Protein AF-A0A699SBP8-F1 (afdb_monomer)

Solvent-accessible surface area (backbone atoms only — not comparable to full-atom values): 3911 Å² total; per-residue (Å²): 135,78,70,56,44,55,75,66,53,47,54,38,59,74,36,82,61,39,39,91,39,57,82,42,85,97,52,87,64,42,60,24,40,68,68,61,58,53,48,59,70,75,36,97,75,87,87,84,86,70,62,46,92,69,84,69,84,84,116

Mean predicted aligned error: 4.91 Å

Organism: Tanacetum cinerariifolium (NCBI:txid118510)

Sequence (59 aa):
NG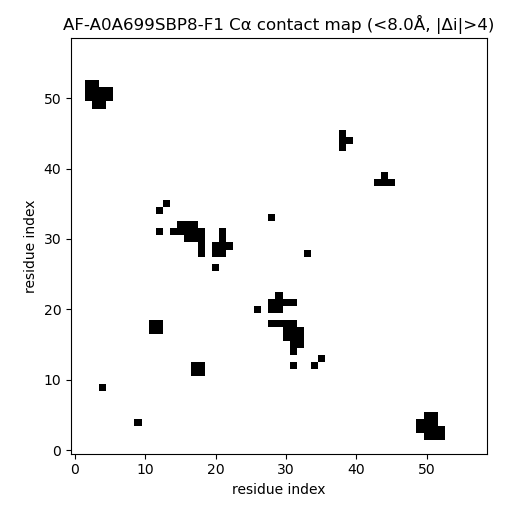GGMTPDKMRGCMSLGYSEKSKLANTIGQYGNGFKTSTMRLGADVLVFTRNGGQDFGR

pLDDT: mean 90.53, std 12.17, range [43.84, 98.25]

Foldseek 3Di:
DDQWDDPVVVVQLPDFQRDPCLPPPPDPCNRSCVVVV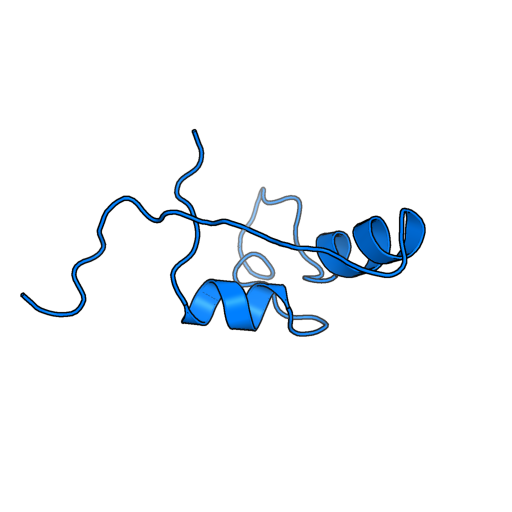VVVVVDPDDDDDTDHPDPDPPD

InterPro domains:
  IPR036890 Histidine kinase/HSP90-like ATPase superfamily [G3DSA:3.30.565.10] (1-59)
  IPR036890 Histidine kinase/HSP90-like ATPase superfamily [SSF55874] (1-57)
  IPR045261 MICRORCHIDIA ATPase family [PTHR23336] (1-53)

Nearest PDB structures (foldseek):
  8vc9-assembly3_F  TM=6.665E-01  e=7.462E+00  Leptospira interrogans serovar Copenhageni

Structure (mmCIF, N/CA/C/O backbone):
data_AF-A0A699SBP8-F1
#
_entry.id   AF-A0A699SBP8-F1
#
loop_
_atom_site.group_PDB
_atom_site.id
_atom_site.type_symbol
_atom_site.label_atom_id
_atom_site.label_alt_id
_atom_site.label_comp_id
_atom_site.label_asym_id
_atom_site.label_entity_id
_atom_site.label_seq_id
_atom_site.pdbx_PDB_ins_code
_atom_site.Cartn_x
_atom_site.Cartn_y
_atom_site.Cartn_z
_atom_site.occupancy
_atom_site.B_iso_or_equiv
_atom_site.auth_seq_id
_atom_site.auth_comp_id
_atom_site.auth_asym_id
_atom_site.auth_atom_id
_atom_site.pdbx_PDB_model_num
ATOM 1 N N . ASN A 1 1 ? 3.030 -1.694 15.717 1.00 82.25 1 ASN A N 1
ATOM 2 C CA . ASN A 1 1 ? 1.609 -1.279 15.783 1.00 82.25 1 ASN A CA 1
ATOM 3 C C . ASN A 1 1 ? 1.464 0.091 15.141 1.00 82.25 1 ASN A C 1
ATOM 5 O O . ASN A 1 1 ? 1.760 1.082 15.789 1.00 82.25 1 ASN A O 1
ATOM 9 N N . GLY A 1 2 ? 1.156 0.146 13.841 1.00 92.75 2 GLY A N 1
ATOM 10 C CA . GLY A 1 2 ? 1.022 1.422 13.123 1.00 92.75 2 GLY A CA 1
ATOM 11 C C . GLY A 1 2 ? -0.224 2.213 13.546 1.00 92.75 2 GLY A C 1
ATOM 12 O O . GLY A 1 2 ? -1.054 1.706 14.291 1.00 92.75 2 GLY A O 1
ATOM 13 N N . GLY A 1 3 ? -0.375 3.437 13.030 1.00 92.69 3 GLY A N 1
ATOM 14 C CA . GLY A 1 3 ? -1.509 4.318 13.364 1.00 92.69 3 GLY A CA 1
ATOM 15 C C . GLY A 1 3 ? -2.851 3.958 12.707 1.00 92.69 3 GLY A C 1
ATOM 16 O O . GLY A 1 3 ? -3.877 4.534 13.056 1.00 92.69 3 GLY A O 1
ATOM 17 N N . GLY A 1 4 ? -2.857 3.013 11.761 1.00 94.88 4 GLY A N 1
ATOM 18 C CA . GLY A 1 4 ? -4.055 2.597 11.031 1.00 94.88 4 GLY A CA 1
ATOM 19 C C . GLY A 1 4 ? -4.608 3.651 10.068 1.00 94.88 4 GLY A C 1
ATOM 20 O O . GLY A 1 4 ? -4.019 4.706 9.835 1.00 94.88 4 GLY A O 1
ATOM 21 N N . MET A 1 5 ? -5.762 3.343 9.487 1.00 95.00 5 MET A N 1
ATOM 22 C CA . MET A 1 5 ? -6.481 4.178 8.522 1.00 95.00 5 MET A CA 1
ATOM 23 C C . MET A 1 5 ? -7.918 4.414 8.982 1.00 95.00 5 MET A C 1
ATOM 25 O O . MET A 1 5 ? -8.570 3.494 9.476 1.00 95.00 5 MET A O 1
ATOM 29 N N . THR A 1 6 ? -8.401 5.640 8.787 1.00 94.25 6 THR A N 1
ATOM 30 C CA . THR A 1 6 ? -9.833 5.961 8.805 1.00 94.25 6 THR A CA 1
ATOM 31 C C . THR A 1 6 ? -10.508 5.401 7.540 1.00 94.25 6 THR A C 1
ATOM 33 O O . THR A 1 6 ? -9.806 5.062 6.579 1.00 94.25 6 THR A O 1
ATOM 36 N N . PRO A 1 7 ? -11.851 5.321 7.485 1.00 94.38 7 PRO A N 1
ATOM 37 C CA . PRO A 1 7 ? -12.576 4.910 6.282 1.00 94.38 7 PRO A CA 1
ATOM 38 C C . PRO A 1 7 ? -12.174 5.681 5.014 1.00 94.38 7 PRO A C 1
ATOM 40 O O . PRO A 1 7 ? -11.949 5.063 3.974 1.00 94.38 7 PRO A O 1
ATOM 43 N N . ASP A 1 8 ? -11.998 7.001 5.096 1.00 94.31 8 ASP A N 1
ATOM 44 C CA . ASP A 1 8 ? -11.607 7.820 3.938 1.00 94.31 8 ASP A CA 1
ATOM 45 C C . ASP A 1 8 ? -10.182 7.525 3.471 1.00 94.31 8 ASP A C 1
ATOM 47 O O . ASP A 1 8 ? -9.928 7.380 2.273 1.00 94.31 8 ASP A O 1
ATOM 51 N N . LYS A 1 9 ? -9.249 7.333 4.411 1.00 94.56 9 LYS A N 1
ATOM 52 C CA . LYS A 1 9 ? -7.877 6.929 4.077 1.00 94.56 9 LYS A CA 1
ATOM 53 C C . LYS A 1 9 ? -7.829 5.527 3.478 1.00 94.56 9 LYS A C 1
ATOM 55 O O . LYS A 1 9 ? -7.025 5.288 2.581 1.00 94.56 9 LYS A O 1
ATOM 60 N N . MET A 1 10 ? -8.700 4.619 3.921 1.00 95.81 10 MET A N 1
ATOM 61 C CA . MET A 1 10 ? -8.833 3.292 3.319 1.00 95.81 10 MET A CA 1
ATOM 62 C C . MET A 1 10 ? -9.361 3.381 1.880 1.00 95.81 10 MET A C 1
ATOM 64 O O . MET A 1 10 ? -8.789 2.753 0.990 1.00 95.81 10 MET A O 1
ATOM 68 N N . ARG A 1 11 ? -10.380 4.213 1.617 1.00 95.62 11 ARG A N 1
ATOM 69 C CA . ARG A 1 11 ? -10.854 4.492 0.247 1.00 95.62 11 ARG A CA 1
ATOM 70 C C . ARG A 1 11 ? -9.725 5.045 -0.624 1.00 95.62 11 ARG A C 1
ATOM 72 O O . ARG A 1 11 ? -9.478 4.513 -1.701 1.00 95.62 11 ARG A O 1
ATOM 79 N N . GLY A 1 12 ? -8.980 6.032 -0.126 1.00 96.12 12 GLY A N 1
ATOM 80 C CA . GLY A 1 12 ? -7.804 6.573 -0.811 1.00 96.12 12 GLY A CA 1
ATOM 81 C C . GLY A 1 12 ? -6.722 5.519 -1.084 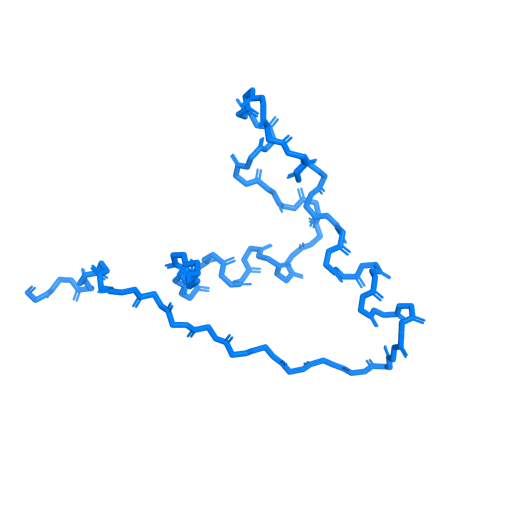1.00 96.12 12 GLY A C 1
ATOM 82 O O . GLY A 1 12 ? -6.176 5.468 -2.182 1.00 96.12 12 GLY A O 1
ATOM 83 N N . CYS A 1 13 ? -6.447 4.625 -0.129 1.00 96.00 13 CYS A N 1
ATOM 84 C CA . CYS A 1 13 ? -5.493 3.522 -0.292 1.00 96.00 13 CYS A CA 1
ATOM 85 C C . CYS A 1 13 ? -5.885 2.558 -1.429 1.00 96.00 13 CYS A C 1
ATOM 87 O O . CYS A 1 13 ? -5.009 2.017 -2.113 1.00 96.00 13 CYS A O 1
ATOM 89 N N . MET A 1 14 ? -7.187 2.374 -1.664 1.00 96.50 14 MET A N 1
ATOM 90 C CA . MET A 1 14 ? -7.715 1.534 -2.746 1.00 96.50 14 MET A CA 1
ATOM 91 C C . MET A 1 14 ? -7.836 2.269 -4.091 1.00 96.50 14 MET A C 1
ATOM 93 O O . MET A 1 14 ? -7.888 1.618 -5.130 1.00 96.50 14 MET A O 1
ATOM 97 N N . SER A 1 15 ? -7.794 3.602 -4.112 1.00 95.75 15 SER A N 1
ATOM 98 C CA . SER A 1 15 ? -7.753 4.397 -5.349 1.00 95.75 15 SER A CA 1
ATOM 99 C C . SER A 1 15 ? -6.377 4.350 -6.026 1.00 95.75 15 SER A C 1
ATOM 101 O O . SER A 1 15 ? -5.342 4.239 -5.364 1.00 95.75 15 SER A O 1
ATOM 103 N N . LEU A 1 16 ? -6.337 4.459 -7.358 1.00 95.06 16 LEU A N 1
ATOM 104 C CA . LEU A 1 16 ? -5.089 4.546 -8.129 1.00 95.06 16 LEU A CA 1
ATOM 105 C C . LEU A 1 16 ? -4.486 5.954 -8.044 1.00 95.06 16 LEU A C 1
ATOM 107 O O . LEU A 1 16 ? -5.198 6.947 -8.156 1.00 95.06 16 LEU A O 1
ATOM 111 N N . GLY A 1 17 ? -3.170 6.041 -7.843 1.00 94.06 17 GLY A N 1
ATOM 112 C CA . GLY A 1 17 ? -2.424 7.306 -7.835 1.00 94.06 17 GLY A CA 1
ATOM 113 C C . GLY A 1 17 ? -2.619 8.196 -6.601 1.00 94.06 17 GLY A C 1
ATOM 114 O O . GLY A 1 17 ? -1.970 9.234 -6.496 1.00 94.06 17 GLY A O 1
ATOM 115 N N . TYR A 1 18 ? -3.476 7.821 -5.647 1.00 94.75 18 TYR A N 1
ATOM 116 C CA . TYR A 1 18 ? -3.708 8.625 -4.447 1.00 94.75 18 TYR A CA 1
ATOM 117 C C . TYR A 1 18 ? -2.631 8.391 -3.378 1.00 94.75 18 TYR A C 1
ATOM 119 O O . TYR A 1 18 ? -2.423 7.272 -2.906 1.00 94.75 18 TYR A O 1
ATOM 127 N N . SER A 1 19 ? -1.975 9.469 -2.946 1.00 93.69 19 SER A N 1
ATOM 128 C CA . SER A 1 19 ? -1.093 9.469 -1.778 1.00 93.69 19 SER A CA 1
ATOM 129 C C . SER A 1 19 ? -1.055 10.845 -1.117 1.00 93.69 19 SER A C 1
ATOM 131 O O . SER A 1 19 ? -0.556 11.805 -1.706 1.00 93.69 19 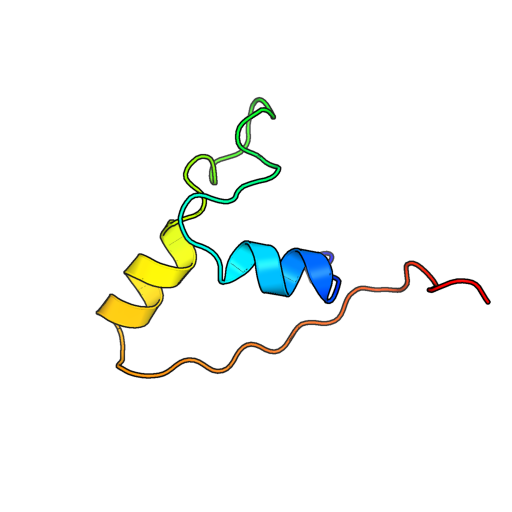SER A O 1
ATOM 133 N N . GLU A 1 20 ? -1.481 10.936 0.148 1.00 92.19 20 GLU A N 1
ATOM 134 C CA . GLU A 1 20 ? -1.258 12.129 0.992 1.00 92.19 20 GLU A CA 1
ATOM 135 C C . GLU A 1 20 ? 0.242 12.419 1.186 1.00 92.19 20 GLU A C 1
ATOM 137 O O . GLU A 1 20 ? 0.637 13.533 1.521 1.00 92.19 20 GLU A O 1
ATOM 142 N N . LYS A 1 21 ? 1.091 11.412 0.953 1.00 91.56 21 LYS A N 1
ATOM 143 C CA . LYS A 1 21 ? 2.542 11.485 1.119 1.00 91.56 21 LYS A CA 1
ATOM 144 C C . LYS A 1 21 ? 3.276 12.030 -0.104 1.00 91.56 21 LYS A C 1
ATOM 146 O O . LYS A 1 21 ? 4.447 12.363 0.023 1.00 91.56 21 LYS A O 1
ATOM 151 N N . SER A 1 22 ? 2.582 12.198 -1.233 1.00 87.25 22 SER A N 1
ATOM 152 C CA . SER A 1 22 ? 3.132 12.743 -2.490 1.00 87.25 22 SER A CA 1
ATOM 153 C C . SER A 1 22 ? 3.800 14.121 -2.345 1.00 87.25 22 SER A C 1
ATOM 155 O O . SER A 1 22 ? 4.621 14.512 -3.169 1.00 87.25 22 SER A O 1
ATOM 157 N N . LYS A 1 23 ? 3.432 14.875 -1.302 1.00 84.81 23 LYS A N 1
ATOM 158 C CA . LYS A 1 23 ? 3.941 16.224 -1.003 1.00 84.81 23 LYS A CA 1
ATOM 159 C C . LYS A 1 23 ? 4.792 16.278 0.271 1.00 84.81 23 LYS A C 1
ATOM 161 O O . LYS A 1 23 ? 5.195 17.358 0.690 1.00 84.81 23 LYS A O 1
ATOM 166 N N . LEU A 1 24 ? 5.038 15.132 0.909 1.00 90.44 24 LEU A N 1
ATOM 167 C CA . LEU A 1 24 ? 5.788 15.032 2.159 1.00 90.44 24 LEU A CA 1
ATOM 168 C C . LEU A 1 24 ? 7.206 14.537 1.876 1.00 90.44 24 LEU A C 1
ATOM 170 O O . LEU A 1 24 ? 7.404 13.400 1.434 1.00 90.44 24 LEU A O 1
ATOM 174 N N . ALA A 1 25 ? 8.192 15.378 2.195 1.00 87.12 25 ALA A N 1
ATOM 175 C CA . ALA A 1 25 ? 9.598 14.994 2.169 1.00 87.12 25 ALA A CA 1
ATOM 176 C C . ALA A 1 25 ? 9.853 13.784 3.089 1.00 87.12 25 ALA A C 1
ATOM 178 O O . ALA A 1 25 ? 9.186 13.609 4.110 1.00 87.12 25 ALA A O 1
ATOM 179 N N . ASN A 1 26 ? 10.833 12.950 2.727 1.00 92.75 26 ASN A N 1
ATOM 180 C CA . ASN A 1 26 ? 11.276 11.780 3.503 1.00 92.75 26 ASN A CA 1
ATOM 181 C C . ASN A 1 26 ? 10.236 10.663 3.681 1.00 92.75 26 ASN A C 1
ATOM 183 O O . ASN A 1 26 ? 10.322 9.862 4.611 1.00 92.75 26 ASN A O 1
ATOM 187 N N . THR A 1 27 ? 9.260 10.564 2.781 1.00 92.75 27 THR A N 1
ATOM 188 C CA . THR A 1 27 ? 8.322 9.438 2.768 1.00 92.75 27 THR A CA 1
ATOM 189 C C . THR A 1 27 ? 8.531 8.573 1.526 1.00 92.75 27 THR A C 1
ATOM 191 O O . THR A 1 27 ? 8.691 9.075 0.421 1.00 92.75 27 THR A O 1
ATOM 194 N N . ILE A 1 28 ? 8.537 7.247 1.692 1.00 95.25 28 ILE A N 1
ATOM 195 C CA . ILE A 1 28 ? 8.810 6.311 0.584 1.00 95.25 28 ILE A CA 1
ATOM 196 C C . ILE A 1 28 ? 7.612 6.224 -0.383 1.00 95.25 28 ILE A C 1
ATOM 198 O O . ILE A 1 28 ? 7.767 6.163 -1.598 1.00 95.25 28 ILE A O 1
ATOM 202 N N . GLY A 1 29 ? 6.388 6.216 0.155 1.00 94.06 29 GLY A N 1
ATOM 203 C CA . GLY A 1 29 ? 5.152 5.952 -0.592 1.00 94.06 29 GLY A CA 1
ATOM 204 C C . GLY A 1 29 ? 4.619 7.141 -1.396 1.00 94.06 29 GLY A C 1
ATOM 205 O O . GLY A 1 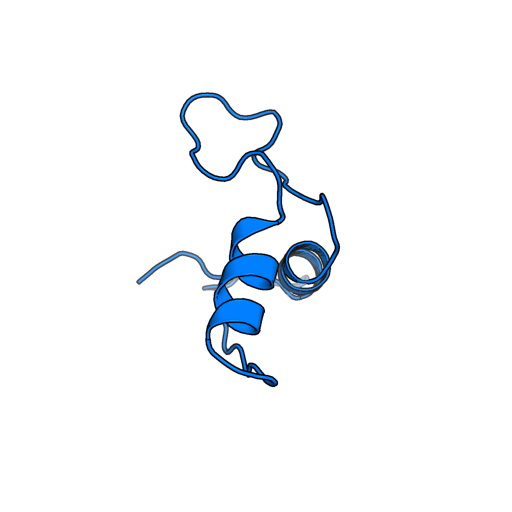29 ? 3.538 7.641 -1.087 1.00 94.06 29 GLY A O 1
ATOM 206 N N . GLN A 1 30 ? 5.339 7.572 -2.430 1.00 95.62 30 GLN A N 1
ATOM 207 C CA . GLN A 1 30 ? 4.992 8.759 -3.226 1.00 95.62 30 GLN A CA 1
ATOM 208 C C . GLN A 1 30 ? 3.867 8.516 -4.245 1.00 95.62 30 GLN A C 1
ATOM 210 O O . GLN A 1 30 ? 2.979 9.347 -4.399 1.00 95.62 30 GLN A O 1
ATOM 215 N N . TYR A 1 31 ? 3.857 7.353 -4.903 1.00 94.56 31 TYR A N 1
ATOM 216 C CA . TYR A 1 31 ? 2.992 7.110 -6.069 1.00 94.56 31 TYR A CA 1
ATOM 217 C C . TYR A 1 31 ? 1.572 6.647 -5.754 1.00 94.56 31 TYR A C 1
ATOM 219 O O .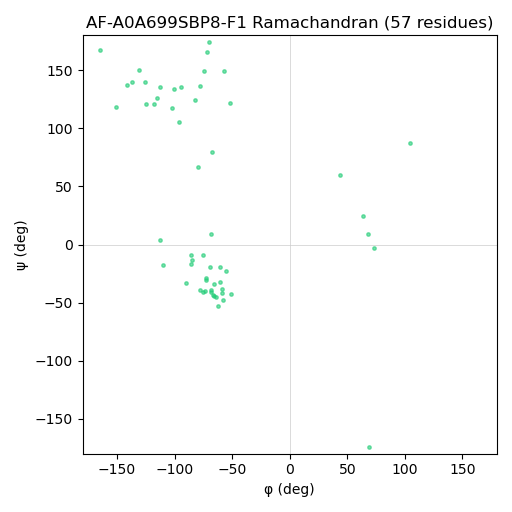 TYR A 1 31 ? 0.744 6.553 -6.652 1.00 94.56 31 TYR A O 1
ATOM 227 N N . GLY A 1 32 ? 1.302 6.239 -4.515 1.00 95.19 32 GLY A N 1
ATO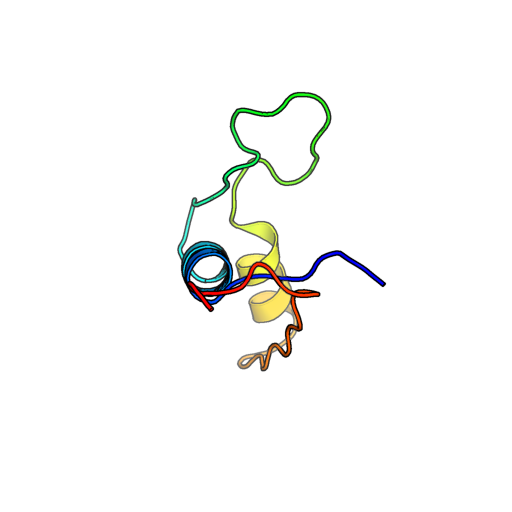M 228 C CA . GLY A 1 32 ? -0.016 5.718 -4.162 1.00 95.19 32 GLY A CA 1
ATOM 229 C C . GLY A 1 32 ? -0.377 4.380 -4.808 1.00 95.19 32 GLY A C 1
ATOM 230 O O . GLY A 1 32 ? -1.508 3.954 -4.662 1.00 95.19 32 GLY A O 1
ATOM 231 N N . ASN A 1 33 ? 0.542 3.679 -5.486 1.00 97.38 33 ASN A N 1
ATOM 232 C CA . ASN A 1 33 ? 0.225 2.444 -6.222 1.00 97.38 33 ASN A CA 1
ATOM 233 C C . ASN A 1 33 ? 0.787 1.155 -5.607 1.00 97.38 33 ASN A C 1
ATOM 235 O O . ASN A 1 33 ? 0.276 0.081 -5.908 1.00 97.38 33 ASN A O 1
ATOM 239 N N . GLY A 1 34 ? 1.777 1.252 -4.713 1.00 97.06 34 GLY A N 1
ATOM 240 C CA . GLY A 1 34 ? 2.556 0.094 -4.260 1.00 97.06 34 GLY A CA 1
ATOM 241 C C . GLY A 1 34 ? 1.737 -1.025 -3.613 1.00 97.06 34 GLY A C 1
ATOM 242 O O . GLY A 1 34 ? 2.010 -2.192 -3.868 1.00 97.06 34 GLY A O 1
ATOM 243 N N . PHE A 1 35 ? 0.703 -0.696 -2.82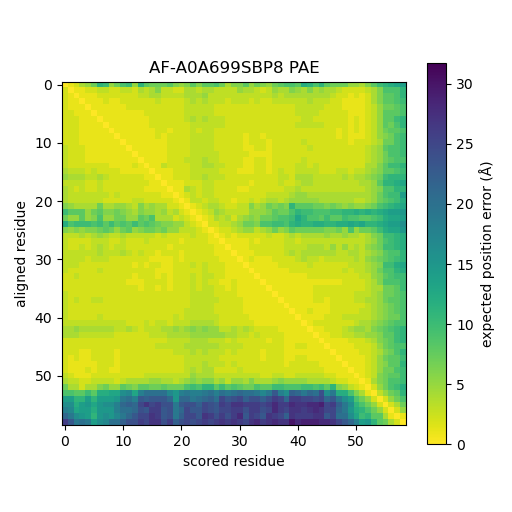9 1.00 97.12 35 PHE A N 1
ATOM 244 C CA . PHE A 1 35 ? -0.170 -1.720 -2.245 1.00 97.12 35 PHE A CA 1
ATOM 245 C C . PHE A 1 35 ? -0.883 -2.524 -3.339 1.00 97.12 35 PHE A C 1
ATOM 247 O O . PHE A 1 35 ? -0.764 -3.738 -3.376 1.00 97.12 35 PHE A O 1
ATOM 254 N N . LYS A 1 36 ? -1.553 -1.844 -4.273 1.00 96.75 36 LYS A N 1
ATOM 255 C CA . LYS A 1 36 ? -2.367 -2.473 -5.323 1.00 96.75 36 LYS A CA 1
ATOM 256 C C . LYS A 1 36 ? -1.527 -3.317 -6.275 1.00 96.75 36 LYS A C 1
ATOM 258 O O . LYS A 1 36 ? -1.902 -4.434 -6.600 1.00 96.75 36 LYS A O 1
ATOM 263 N N . THR A 1 37 ? -0.383 -2.794 -6.717 1.00 97.44 37 THR A N 1
ATOM 264 C CA . THR A 1 37 ? 0.479 -3.521 -7.656 1.00 97.44 37 THR A CA 1
ATOM 265 C C . THR A 1 37 ? 1.112 -4.750 -7.011 1.00 97.44 37 THR A C 1
ATOM 267 O O . THR A 1 37 ? 1.204 -5.791 -7.654 1.00 97.44 37 THR A O 1
ATOM 270 N N . SER A 1 38 ? 1.529 -4.657 -5.744 1.00 97.50 38 SER A N 1
ATOM 271 C CA . SER A 1 38 ? 2.162 -5.782 -5.049 1.00 97.50 38 SER A CA 1
ATOM 272 C C . SER A 1 38 ? 1.162 -6.857 -4.629 1.00 97.50 38 SER A C 1
ATOM 274 O O . SER A 1 38 ? 1.450 -8.035 -4.818 1.00 97.50 38 SER A O 1
ATOM 276 N N . THR A 1 39 ? -0.023 -6.495 -4.129 1.00 98.00 39 THR A N 1
ATOM 277 C CA . THR A 1 39 ? -1.034 -7.493 -3.744 1.00 98.00 39 THR A CA 1
ATOM 278 C C . THR A 1 39 ? -1.569 -8.244 -4.954 1.00 98.00 39 THR A C 1
ATOM 280 O O . THR A 1 39 ? -1.595 -9.469 -4.922 1.00 98.00 39 THR A O 1
ATOM 283 N N . MET A 1 40 ? -1.863 -7.547 -6.056 1.00 97.56 40 MET A N 1
ATOM 284 C CA . MET A 1 40 ? -2.313 -8.185 -7.302 1.00 97.56 40 MET A CA 1
ATOM 285 C C . MET A 1 40 ? -1.217 -9.006 -7.993 1.00 97.56 40 MET A C 1
ATOM 287 O O . MET A 1 40 ? -1.510 -9.892 -8.791 1.00 97.56 40 MET A O 1
ATOM 291 N N . ARG A 1 41 ? 0.062 -8.758 -7.679 1.00 98.00 41 ARG A N 1
ATOM 292 C CA . ARG A 1 41 ? 1.160 -9.632 -8.114 1.00 98.00 41 ARG A CA 1
ATOM 293 C C . ARG A 1 41 ? 1.181 -10.958 -7.348 1.00 98.00 41 ARG A C 1
ATOM 295 O O . ARG A 1 41 ? 1.643 -11.952 -7.906 1.00 98.00 41 ARG A O 1
ATOM 302 N N . LEU A 1 42 ? 0.739 -10.955 -6.090 1.00 98.25 42 LEU A N 1
ATOM 303 C CA . LEU A 1 42 ? 0.785 -12.109 -5.188 1.00 98.25 42 LEU A CA 1
ATOM 304 C C . LEU A 1 42 ? -0.478 -12.975 -5.256 1.00 98.25 42 LEU A C 1
ATOM 306 O O . LEU A 1 42 ? -0.379 -14.188 -5.096 1.00 98.25 42 LEU A O 1
ATOM 310 N N . GLY A 1 43 ? -1.646 -12.381 -5.495 1.00 97.81 43 GLY A N 1
ATOM 311 C CA . GLY A 1 43 ? -2.912 -13.104 -5.564 1.00 97.81 43 GLY A CA 1
ATOM 312 C C . GLY A 1 43 ? -4.022 -12.280 -6.207 1.00 97.81 43 GLY A C 1
ATOM 313 O O . GLY A 1 43 ? -3.883 -11.075 -6.395 1.00 97.81 43 GLY A O 1
ATOM 314 N N . ALA A 1 44 ? -5.122 -12.949 -6.550 1.00 97.88 44 ALA A N 1
ATOM 315 C CA . ALA A 1 44 ? -6.267 -12.312 -7.198 1.00 97.88 44 ALA A CA 1
ATOM 316 C C . ALA A 1 44 ? -7.079 -11.425 -6.240 1.00 97.88 44 ALA A C 1
ATOM 318 O O . ALA A 1 44 ? -7.646 -10.425 -6.666 1.00 97.88 44 ALA A O 1
ATOM 319 N N . ASP A 1 45 ? -7.083 -11.761 -4.946 1.00 98.06 45 ASP A N 1
ATOM 320 C CA . ASP A 1 45 ? -7.938 -11.132 -3.944 1.00 98.06 45 ASP A CA 1
ATOM 321 C C . ASP A 1 45 ? -7.146 -10.716 -2.702 1.00 98.06 45 ASP A C 1
ATOM 323 O O . ASP A 1 45 ? -6.152 -11.341 -2.321 1.00 98.06 45 ASP A O 1
ATOM 327 N N . VAL A 1 46 ? -7.608 -9.657 -2.035 1.00 97.56 46 VAL A N 1
ATOM 328 C CA . VAL A 1 46 ? -7.016 -9.165 -0.788 1.00 97.56 46 VAL A CA 1
ATOM 329 C C . VAL A 1 46 ? -8.097 -8.706 0.187 1.00 97.56 46 VAL A C 1
ATOM 331 O O . VAL A 1 46 ? -9.030 -8.000 -0.185 1.00 97.56 46 VAL A O 1
ATOM 334 N N . LEU A 1 47 ? -7.937 -9.068 1.461 1.00 97.50 47 LEU A N 1
ATOM 335 C CA . LEU A 1 47 ? -8.747 -8.569 2.569 1.00 97.50 47 LEU A CA 1
ATOM 336 C C . LEU A 1 47 ? -7.855 -7.766 3.518 1.00 97.50 47 LEU A C 1
ATOM 338 O O . LEU A 1 47 ? -6.825 -8.257 3.977 1.00 97.50 47 LEU A O 1
ATOM 342 N N . VAL A 1 48 ? -8.240 -6.524 3.809 1.00 96.94 48 VAL A N 1
ATOM 343 C CA . VAL A 1 48 ? -7.457 -5.617 4.658 1.00 96.94 48 VAL A CA 1
ATOM 344 C C . VAL A 1 48 ? -8.255 -5.256 5.899 1.00 96.94 48 VAL A C 1
ATOM 346 O O . VAL A 1 48 ? -9.314 -4.639 5.807 1.00 96.94 48 VAL A O 1
ATOM 349 N N . PHE A 1 49 ? -7.697 -5.569 7.065 1.00 96.50 49 PHE A N 1
ATOM 350 C CA . PHE A 1 49 ? -8.196 -5.090 8.349 1.00 96.50 49 PHE A CA 1
ATOM 351 C C . PHE A 1 49 ? -7.341 -3.924 8.835 1.00 96.50 49 PHE A C 1
ATOM 353 O O . PHE A 1 49 ? -6.112 -3.979 8.821 1.00 96.50 49 PHE A O 1
ATOM 360 N N . THR A 1 50 ? -7.995 -2.859 9.287 1.00 95.56 50 THR A N 1
ATOM 361 C CA . THR A 1 50 ? -7.331 -1.686 9.854 1.00 95.56 50 THR A CA 1
ATOM 362 C C . THR A 1 50 ? -8.072 -1.219 11.097 1.00 95.56 50 THR A C 1
ATOM 364 O O . THR A 1 50 ? -9.299 -1.187 11.126 1.00 95.56 50 THR A O 1
ATOM 367 N N . ARG A 1 51 ? -7.311 -0.816 12.115 1.00 93.44 51 ARG A N 1
ATOM 368 C CA . ARG A 1 51 ? -7.811 -0.128 13.304 1.00 93.44 51 ARG A CA 1
ATOM 369 C C . ARG A 1 51 ? -7.039 1.170 13.451 1.00 93.44 51 ARG A C 1
ATOM 371 O O . ARG A 1 51 ? -5.818 1.144 13.574 1.00 93.44 51 ARG A O 1
ATOM 378 N N . ASN A 1 52 ? -7.750 2.287 13.439 1.00 92.06 52 ASN A N 1
ATOM 379 C CA . ASN A 1 52 ? -7.207 3.577 13.836 1.00 92.06 52 ASN A CA 1
ATOM 380 C C . ASN A 1 52 ? -7.539 3.796 15.323 1.00 92.06 52 ASN A C 1
ATOM 382 O O . ASN A 1 52 ? -8.646 3.478 15.751 1.00 92.06 52 ASN A O 1
ATOM 386 N N . GLY A 1 53 ? -6.569 4.263 16.112 1.00 81.38 53 GLY A N 1
ATOM 387 C CA . GLY A 1 53 ? -6.638 4.341 17.579 1.00 81.38 53 GLY A CA 1
ATOM 388 C C . GLY A 1 53 ? -7.626 5.356 18.168 1.00 81.38 53 GLY A C 1
ATOM 389 O O . GLY A 1 53 ? -7.593 5.548 19.375 1.00 81.38 53 GLY A O 1
ATOM 390 N N . GLY A 1 54 ? -8.486 5.968 17.349 1.00 66.19 54 GLY A N 1
ATOM 391 C CA . GLY A 1 54 ? -9.470 6.965 17.768 1.00 66.19 54 GLY A CA 1
ATOM 392 C C . GLY A 1 54 ? -9.037 8.375 17.381 1.00 66.19 54 GLY A C 1
ATOM 393 O O . GLY A 1 54 ? -8.405 9.080 18.156 1.00 66.19 54 GLY A O 1
ATOM 3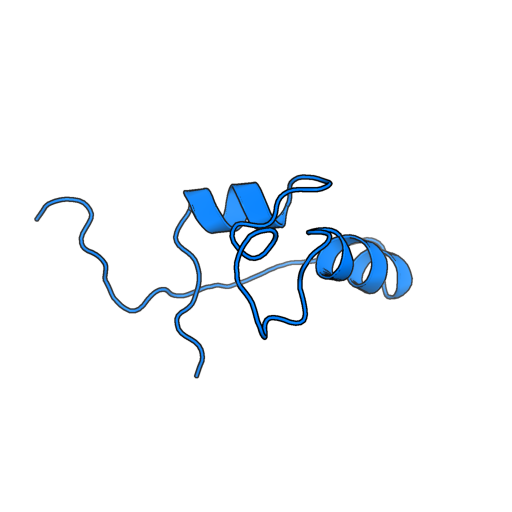94 N N . GLN A 1 55 ? -9.381 8.789 16.162 1.00 60.34 55 GLN A N 1
ATOM 395 C CA . GLN A 1 55 ? -9.892 10.143 15.974 1.00 60.34 55 GLN A CA 1
ATOM 396 C C . GLN A 1 55 ? -11.402 9.981 15.984 1.00 60.34 55 GLN A C 1
ATOM 398 O O . GLN A 1 55 ? -11.968 9.388 15.060 1.00 60.34 55 GLN A O 1
ATOM 403 N N . ASP A 1 56 ? -12.007 10.386 17.093 1.00 55.06 56 ASP A N 1
ATOM 404 C CA . ASP A 1 56 ? -13.442 10.359 17.295 1.00 55.06 56 ASP A CA 1
ATOM 405 C C . ASP A 1 56 ? -14.134 11.054 16.125 1.00 55.06 56 ASP A C 1
ATOM 407 O O . ASP A 1 56 ? -13.899 12.225 15.822 1.00 55.06 56 ASP A O 1
ATOM 411 N N . PHE A 1 57 ? -15.013 10.316 15.454 1.00 60.22 57 PHE A N 1
ATOM 412 C CA . PHE A 1 57 ? -16.065 10.917 14.653 1.00 60.22 57 PHE A CA 1
ATOM 413 C C . PHE A 1 57 ? -17.023 11.620 15.622 1.00 60.22 57 PHE A C 1
ATOM 415 O O . PHE A 1 57 ? -18.041 11.046 15.992 1.00 60.22 57 PHE A O 1
ATOM 422 N N . GLY A 1 58 ? -16.657 12.818 16.084 1.00 53.81 58 GLY A N 1
ATOM 423 C CA . GLY A 1 58 ? -17.528 13.733 16.824 1.00 53.81 58 GLY A CA 1
ATOM 424 C C . GLY A 1 58 ? -18.397 13.092 17.913 1.00 53.81 58 GLY A C 1
ATOM 425 O O . GLY A 1 58 ? -19.622 13.208 17.851 1.00 53.81 58 GLY A O 1
ATOM 426 N N . ARG A 1 59 ? -17.777 12.451 18.907 1.00 43.84 59 ARG A N 1
ATOM 427 C CA . ARG A 1 59 ? -18.341 12.350 20.259 1.00 43.84 59 ARG A CA 1
ATOM 428 C C . ARG A 1 59 ? -17.354 12.923 21.255 1.00 43.84 59 ARG A C 1
ATOM 430 O O . ARG A 1 59 ? -16.144 12.732 21.015 1.00 43.84 59 ARG A O 1
#

Radius of gyration: 13.0 Å; Cα contacts (8 Å, |Δi|>4): 46; chains: 1; bounding box: 30×29×28 Å

Secondary structure (DSSP, 8-state):
------HHHHHHHHSSS--GGGG-TT-S--SS-HHHHHHHHH-S------------S--